Protein AF-A0A514K3J8-F1 (afdb_monomer_lite)

InterPro domains:
  IPR004695 Transporter protein SLAC1/Mae1/ Ssu1/TehA [PF03595] (1-174)
  IPR030183 S-type anion channel [PTHR31269] (2-174)
  IPR038665 Voltage-dependent anion channel superfamily [G3DSA:1.50.10.150] (1-174)

Organism: NCBI:txid224154

Sequence (174 aa):
FALVVLITLSILYALRCLHHFDKVKDEFVHHIGVNYLFAPWMSCLLLLQTSPVLVVPSGTFYQQITWWMLVVPIIMLDIKLYGQWFIKGKLRVLAKVANPASQLSVIANFIAAKASFFMGWSEMALCFFAMGVAHYLVLFVTLYQRHPGSNGVSPKLKPVFALFVATPNMASLA

Radius of gyration: 17.02 Å; chains: 1; bounding box: 42×40×52 Å

pLDDT: mean 76.72, std 12.53, range [45.78, 93.56]

Foldseek 3Di:
DLVVVLVVVVVVVVVCCVPPVVVVVVLCVDLLSLLCVLVSLLSVLVCCVPDPPNCDPQQDPVLVVVLCVSVVVLVVSVCVNVCCVPPVDDPVCLLVSLALSNLSSLLSLLSSLLSCVSSVNNVSSVVSLVVSVVVVVSSCCSVVVPDPPPPDDPPVSVVSCVSVVVNVVSSVND

Secondary structure (DSSP, 8-state):
-HHHHHHHHHHHHHHHHHH-HHHHHHHHHSTTGGGGGHHHHHHHHHHHHH-TTS-PPTT-HHHHHHHHHHHHHHHHHHHHHHHHHHHS--GGGHHHH--GGGHHHHHHHHHHHHHHHHTT-HHHHHHHHHHHHHHHHHHHHHHHSS-TTSS---GGGGGGGGHHHHHHHHHHH-

Structure (mmCIF, N/CA/C/O backbone):
data_AF-A0A514K3J8-F1
#
_entry.id   AF-A0A514K3J8-F1
#
loop_
_atom_site.group_PDB
_atom_site.id
_atom_site.type_symbol
_atom_site.label_atom_id
_atom_site.label_alt_id
_atom_site.label_comp_id
_atom_site.label_asym_id
_atom_site.label_entity_id
_atom_site.label_seq_id
_atom_site.pdbx_PDB_ins_code
_atom_site.Cartn_x
_atom_site.Cartn_y
_atom_site.Cartn_z
_atom_site.occupancy
_atom_site.B_iso_or_equiv
_atom_site.auth_seq_id
_atom_site.auth_comp_id
_atom_site.auth_asym_id
_atom_site.auth_atom_id
_atom_site.pdbx_PDB_model_num
ATOM 1 N N . PHE A 1 1 ? -20.581 -8.234 4.501 1.00 74.56 1 PHE A N 1
ATOM 2 C CA . PHE A 1 1 ? -20.035 -9.020 3.373 1.00 74.56 1 PHE A CA 1
ATOM 3 C C . PHE A 1 1 ? -18.513 -8.896 3.262 1.00 74.56 1 PHE A C 1
ATOM 5 O O . PHE A 1 1 ? -17.846 -9.911 3.389 1.00 74.56 1 PHE A O 1
ATOM 12 N N . ALA A 1 2 ? -17.944 -7.687 3.129 1.00 76.00 2 ALA A N 1
ATOM 13 C CA . ALA A 1 2 ? -16.490 -7.491 2.985 1.00 76.00 2 ALA A CA 1
ATOM 14 C C . ALA A 1 2 ? -15.633 -8.112 4.113 1.00 76.00 2 ALA A C 1
ATOM 16 O O . ALA A 1 2 ? -14.636 -8.764 3.823 1.00 76.00 2 ALA A O 1
ATOM 17 N N . LEU A 1 3 ? -16.056 -7.990 5.380 1.00 73.06 3 LEU A N 1
ATOM 18 C CA . LEU A 1 3 ? -15.374 -8.633 6.517 1.00 73.06 3 LEU A CA 1
ATOM 19 C C . LEU A 1 3 ? -15.328 -10.163 6.394 1.00 73.06 3 LEU A C 1
ATOM 21 O O . LEU A 1 3 ? -14.289 -10.764 6.633 1.00 73.06 3 LEU A O 1
ATOM 25 N N . VAL A 1 4 ? -16.435 -10.786 5.981 1.00 78.06 4 VAL A N 1
ATOM 26 C CA . VAL A 1 4 ? -16.515 -12.243 5.791 1.00 78.06 4 VAL A CA 1
ATOM 27 C C . VAL A 1 4 ? -15.556 -12.674 4.689 1.00 78.06 4 VAL A C 1
ATOM 29 O O . VAL A 1 4 ? -14.772 -13.589 4.896 1.00 78.06 4 VAL A O 1
ATOM 32 N N . VAL A 1 5 ? -15.550 -11.957 3.560 1.00 79.12 5 VAL A N 1
ATOM 33 C CA . VAL A 1 5 ? -14.631 -12.226 2.447 1.00 79.12 5 VAL A CA 1
ATOM 34 C C . VAL A 1 5 ? -13.172 -12.091 2.887 1.00 79.12 5 VAL A C 1
ATOM 36 O O . VAL A 1 5 ? -12.380 -12.976 2.577 1.00 79.12 5 VAL A O 1
ATOM 39 N N . LEU A 1 6 ? -12.810 -11.047 3.643 1.00 77.69 6 LEU A N 1
ATOM 40 C CA . LEU A 1 6 ? -11.449 -10.903 4.169 1.00 77.69 6 LEU A CA 1
ATOM 41 C C . LEU A 1 6 ? -11.086 -12.071 5.089 1.00 77.69 6 LEU A C 1
ATOM 43 O O . LEU A 1 6 ? -10.019 -12.647 4.925 1.00 77.69 6 LEU A O 1
ATOM 47 N N . ILE A 1 7 ? -11.955 -12.439 6.033 1.00 78.00 7 ILE A N 1
ATOM 48 C CA . ILE A 1 7 ? -11.696 -13.552 6.955 1.00 78.00 7 ILE A CA 1
ATOM 49 C C . ILE A 1 7 ? -11.500 -14.851 6.167 1.00 78.00 7 ILE A C 1
ATOM 51 O O . ILE A 1 7 ? -10.523 -15.561 6.396 1.00 78.00 7 ILE A O 1
ATOM 55 N N . THR A 1 8 ? -12.363 -15.135 5.190 1.00 80.62 8 THR A N 1
ATOM 56 C CA . THR A 1 8 ? -12.229 -16.309 4.321 1.00 80.62 8 THR A CA 1
ATOM 57 C C . THR A 1 8 ? -10.919 -16.279 3.533 1.00 80.62 8 THR A C 1
ATOM 59 O O . THR A 1 8 ? -10.212 -17.282 3.500 1.00 80.62 8 THR A O 1
ATOM 62 N N . LEU A 1 9 ? -10.549 -15.139 2.943 1.00 80.31 9 LEU A N 1
ATOM 63 C CA . LEU A 1 9 ? -9.294 -14.985 2.201 1.00 80.31 9 LEU A CA 1
ATOM 64 C C . LEU A 1 9 ? -8.064 -15.125 3.103 1.00 80.31 9 LEU A C 1
ATOM 66 O O . LEU A 1 9 ? -7.107 -15.786 2.712 1.00 80.31 9 LEU A O 1
ATOM 70 N N . SER A 1 10 ? -8.095 -14.567 4.312 1.00 79.19 10 SER A N 1
ATOM 71 C CA . SER A 1 10 ? -7.022 -14.694 5.301 1.00 79.19 10 SER A CA 1
ATOM 72 C C . SER A 1 10 ? -6.854 -16.139 5.762 1.00 79.19 10 SER A C 1
ATOM 74 O O . SER A 1 10 ? -5.726 -16.619 5.832 1.00 79.19 10 SER A O 1
ATOM 76 N N . ILE A 1 11 ? -7.953 -16.864 6.004 1.00 79.50 11 ILE A N 1
ATOM 77 C CA . ILE A 1 11 ? -7.918 -18.295 6.342 1.00 79.50 11 ILE A CA 1
ATOM 78 C C . ILE A 1 11 ? -7.369 -19.110 5.168 1.00 79.50 11 ILE A C 1
ATOM 80 O O . ILE A 1 11 ? -6.489 -19.943 5.364 1.00 79.50 11 ILE A O 1
ATOM 84 N N . LEU A 1 12 ? -7.829 -18.850 3.940 1.00 80.12 12 LEU A N 1
ATOM 85 C CA . LEU A 1 12 ? -7.319 -19.516 2.738 1.00 80.12 12 LEU A CA 1
ATOM 86 C C . LEU A 1 12 ? -5.827 -19.242 2.525 1.00 80.12 12 LEU A C 1
ATOM 88 O O . LEU A 1 12 ? -5.079 -20.145 2.153 1.00 80.12 12 LEU A O 1
ATOM 92 N N . TYR A 1 13 ? -5.379 -18.013 2.781 1.00 77.94 13 TYR A N 1
ATOM 93 C CA . TYR A 1 13 ? -3.976 -17.643 2.664 1.00 77.94 13 TYR A CA 1
ATOM 94 C C . TYR A 1 13 ? -3.128 -18.280 3.770 1.00 77.94 13 TYR A C 1
ATOM 96 O O . TYR A 1 13 ? -2.063 -18.816 3.481 1.00 77.94 13 TYR A O 1
ATOM 104 N N . ALA A 1 14 ? -3.618 -18.318 5.013 1.00 77.06 14 ALA A N 1
ATOM 105 C CA . ALA A 1 14 ? -2.968 -19.023 6.116 1.00 77.06 14 ALA A CA 1
ATOM 106 C C . ALA A 1 14 ? -2.855 -20.529 5.830 1.00 77.06 14 ALA A C 1
ATOM 108 O O . ALA A 1 14 ? -1.779 -21.105 5.975 1.00 77.06 14 ALA A O 1
ATOM 109 N N . LEU A 1 15 ? -3.921 -21.153 5.321 1.00 77.38 15 LEU A N 1
ATOM 110 C CA . LEU A 1 15 ? -3.911 -22.546 4.876 1.00 77.38 15 LEU A CA 1
ATOM 111 C C . LEU A 1 15 ? -2.890 -22.761 3.749 1.00 77.38 15 LEU A C 1
ATOM 113 O O . LEU A 1 15 ? -2.154 -23.746 3.754 1.00 77.38 15 LEU A O 1
ATOM 117 N N . ARG A 1 16 ? -2.793 -21.822 2.800 1.00 77.50 16 ARG A N 1
ATOM 118 C CA . ARG A 1 16 ? -1.795 -21.860 1.723 1.00 77.50 16 ARG A CA 1
ATOM 119 C C . ARG A 1 16 ? -0.369 -21.712 2.259 1.00 77.50 16 ARG A C 1
ATOM 121 O O . ARG A 1 16 ? 0.508 -22.418 1.773 1.00 77.50 16 ARG A O 1
ATOM 128 N N . CYS A 1 17 ? -0.138 -20.878 3.270 1.00 74.81 17 CYS A N 1
ATOM 129 C CA . CYS A 1 17 ? 1.153 -20.782 3.952 1.00 74.81 17 CYS A CA 1
ATOM 130 C C . CYS A 1 17 ? 1.532 -22.092 4.655 1.00 74.81 17 CYS A C 1
ATOM 132 O O . CYS A 1 17 ? 2.686 -22.499 4.570 1.00 74.81 17 CYS A O 1
ATOM 134 N N . LEU A 1 18 ? 0.574 -22.759 5.307 1.00 79.50 18 LEU A N 1
ATOM 135 C CA . LEU A 1 18 ? 0.813 -24.008 6.037 1.00 79.50 18 LEU A CA 1
ATOM 136 C C . LEU A 1 18 ? 1.012 -25.215 5.105 1.00 79.50 18 LEU A C 1
ATOM 138 O O . LEU A 1 18 ? 1.914 -26.013 5.327 1.00 79.50 18 LEU A O 1
ATOM 142 N N . HIS A 1 19 ? 0.202 -25.347 4.049 1.00 76.44 19 HIS A N 1
ATOM 143 C CA . HIS A 1 19 ? 0.243 -26.508 3.147 1.00 76.44 19 HIS A CA 1
ATOM 144 C C . HIS A 1 19 ? 1.184 -26.339 1.945 1.00 76.44 19 HIS A C 1
ATOM 146 O O . HIS A 1 19 ? 1.598 -27.329 1.352 1.00 76.44 19 HIS A O 1
ATOM 152 N N . HIS A 1 20 ? 1.482 -25.105 1.532 1.00 80.44 20 HIS A N 1
ATOM 153 C CA . HIS A 1 20 ? 2.214 -24.808 0.296 1.00 80.44 20 HIS A CA 1
ATOM 154 C C . HIS A 1 20 ? 3.271 -23.718 0.505 1.00 80.44 20 HIS A C 1
ATOM 156 O O . HIS A 1 20 ? 3.374 -22.774 -0.286 1.00 80.44 20 HIS A O 1
ATOM 162 N N . PHE A 1 21 ? 4.068 -23.854 1.564 1.00 74.44 21 PHE A N 1
ATOM 163 C CA . PHE A 1 21 ? 5.107 -22.889 1.917 1.00 74.44 21 PHE A CA 1
ATOM 164 C C . PHE A 1 21 ? 6.092 -22.624 0.766 1.00 74.44 21 PHE A C 1
ATOM 166 O O . PHE A 1 21 ? 6.420 -21.468 0.493 1.00 74.44 21 PHE A O 1
ATOM 173 N N . ASP A 1 22 ? 6.475 -23.663 0.017 1.00 75.19 22 ASP A N 1
ATOM 174 C CA . ASP A 1 22 ? 7.370 -23.533 -1.141 1.00 75.19 22 ASP A CA 1
ATOM 175 C C . ASP A 1 22 ? 6.795 -22.598 -2.215 1.00 75.19 22 ASP A C 1
ATOM 177 O O . ASP A 1 22 ? 7.498 -21.735 -2.736 1.00 75.19 22 ASP A O 1
ATOM 181 N N . LYS A 1 23 ? 5.479 -22.664 -2.464 1.00 77.38 23 LYS A N 1
ATOM 182 C CA . LYS A 1 23 ? 4.810 -21.782 -3.435 1.00 77.38 23 LYS A CA 1
ATOM 183 C C . LYS A 1 23 ? 4.750 -20.331 -2.954 1.00 77.38 23 LYS A C 1
ATOM 185 O O . LYS A 1 23 ? 4.818 -19.421 -3.773 1.00 77.38 23 LYS A O 1
ATOM 190 N N . VAL A 1 24 ? 4.610 -20.104 -1.645 1.00 72.88 24 VAL A N 1
ATOM 191 C CA . VAL A 1 24 ? 4.628 -18.750 -1.060 1.00 72.88 24 VAL A CA 1
ATOM 192 C C . VAL A 1 24 ? 6.034 -18.158 -1.133 1.00 72.88 24 VAL A C 1
ATOM 194 O O . VAL A 1 24 ? 6.199 -16.982 -1.456 1.00 72.88 24 VAL A O 1
ATOM 197 N N . LYS A 1 25 ? 7.061 -18.980 -0.897 1.00 75.19 25 LYS A N 1
ATOM 198 C CA . LYS A 1 25 ? 8.461 -18.579 -1.043 1.00 75.19 25 LYS A CA 1
ATOM 199 C C . LYS A 1 25 ? 8.793 -18.227 -2.494 1.00 75.19 25 LYS A C 1
ATOM 201 O O . LYS A 1 25 ? 9.406 -17.186 -2.728 1.00 75.19 25 LYS A O 1
ATOM 206 N N . ASP A 1 26 ? 8.330 -19.021 -3.456 1.00 77.50 26 ASP A N 1
ATOM 207 C CA . ASP A 1 26 ? 8.503 -18.734 -4.884 1.00 77.50 26 ASP A CA 1
ATOM 208 C C . ASP A 1 26 ? 7.808 -17.430 -5.296 1.00 77.50 26 ASP A C 1
ATOM 210 O O . ASP A 1 26 ? 8.392 -16.599 -5.998 1.00 77.50 26 ASP A O 1
ATOM 214 N N . GLU A 1 27 ? 6.595 -17.191 -4.796 1.00 75.31 27 GLU A N 1
ATOM 215 C CA . GLU A 1 27 ? 5.853 -15.946 -5.020 1.00 75.31 27 GLU A CA 1
ATOM 216 C C . GLU A 1 27 ? 6.572 -14.733 -4.402 1.00 75.31 27 GLU A C 1
ATOM 218 O O . GLU A 1 27 ? 6.645 -13.669 -5.020 1.00 75.31 27 GLU A O 1
ATOM 223 N N . PHE A 1 28 ? 7.201 -14.913 -3.236 1.00 71.88 28 PHE A N 1
ATOM 224 C CA . PHE A 1 28 ? 8.002 -13.886 -2.572 1.00 71.88 28 PHE A CA 1
ATOM 225 C C . PHE A 1 28 ? 9.310 -13.574 -3.313 1.00 71.88 28 PHE A C 1
ATOM 227 O O . PHE A 1 28 ? 9.786 -12.436 -3.276 1.00 71.88 28 PHE A O 1
ATOM 234 N N . VAL A 1 29 ? 9.926 -14.554 -3.974 1.00 70.81 29 VAL A N 1
ATOM 235 C CA . VAL A 1 29 ? 11.139 -14.345 -4.784 1.00 70.81 29 VAL A CA 1
ATOM 236 C C . VAL A 1 29 ? 10.791 -13.725 -6.143 1.00 70.81 29 VAL A C 1
ATOM 238 O O . VAL A 1 29 ? 11.613 -13.008 -6.725 1.00 70.81 29 VAL A O 1
ATOM 241 N N . HIS A 1 30 ? 9.568 -13.935 -6.636 1.00 75.00 30 HIS A N 1
ATOM 242 C CA . HIS A 1 30 ? 9.138 -13.419 -7.926 1.00 75.00 30 HIS A CA 1
ATOM 243 C C . HIS A 1 30 ? 9.022 -11.884 -7.943 1.00 75.00 30 HIS A C 1
ATOM 245 O O . HIS A 1 30 ? 8.237 -11.284 -7.213 1.00 75.00 30 HIS A O 1
ATOM 251 N N . HIS A 1 31 ? 9.759 -11.251 -8.858 1.00 67.50 31 HIS A N 1
ATOM 252 C CA . HIS A 1 31 ? 9.835 -9.792 -9.039 1.00 67.50 31 HIS A CA 1
ATOM 253 C C . HIS A 1 31 ? 8.484 -9.074 -9.232 1.00 67.50 31 HIS A C 1
ATOM 255 O O . HIS A 1 31 ? 8.353 -7.918 -8.852 1.00 67.50 31 HIS A O 1
ATOM 261 N N . ILE A 1 32 ? 7.480 -9.740 -9.813 1.00 67.94 32 ILE A N 1
ATOM 262 C CA . ILE A 1 32 ? 6.127 -9.184 -9.996 1.00 67.94 32 ILE A CA 1
ATOM 263 C C . ILE A 1 32 ? 5.166 -9.647 -8.891 1.00 67.94 32 ILE A C 1
ATOM 265 O O . ILE A 1 32 ? 4.283 -8.893 -8.490 1.00 67.94 32 ILE A O 1
ATOM 269 N N . GLY A 1 33 ? 5.339 -10.880 -8.404 1.00 70.31 33 GLY A N 1
ATOM 270 C CA . GLY A 1 33 ? 4.440 -11.524 -7.440 1.00 70.31 33 GLY A CA 1
ATOM 271 C C . GLY A 1 33 ? 4.479 -10.840 -6.080 1.00 70.31 33 GLY A C 1
ATOM 272 O O . GLY A 1 33 ? 3.442 -10.641 -5.453 1.00 70.31 33 GLY A O 1
ATOM 273 N N . VAL A 1 34 ? 5.663 -10.359 -5.687 1.00 77.19 34 VAL A N 1
ATOM 274 C CA . VAL A 1 34 ? 5.863 -9.668 -4.410 1.00 77.19 34 VAL A CA 1
ATOM 275 C C . VAL A 1 34 ? 4.973 -8.433 -4.233 1.00 77.19 34 VAL A C 1
ATOM 277 O O . VAL A 1 34 ? 4.568 -8.131 -3.118 1.00 77.19 34 VAL A O 1
ATOM 280 N N . ASN A 1 35 ? 4.584 -7.757 -5.318 1.00 83.38 35 ASN A N 1
ATOM 281 C CA . ASN A 1 35 ? 3.737 -6.564 -5.237 1.00 83.38 35 ASN A CA 1
ATOM 282 C C . ASN A 1 35 ? 2.280 -6.890 -4.866 1.00 83.38 35 ASN A C 1
ATOM 284 O O . ASN A 1 35 ? 1.567 -6.036 -4.349 1.00 83.38 35 ASN A O 1
ATOM 288 N N . TYR A 1 36 ? 1.823 -8.124 -5.085 1.00 82.06 36 TYR A N 1
ATOM 289 C CA . TYR A 1 36 ? 0.470 -8.531 -4.698 1.00 82.06 36 TYR A CA 1
ATOM 290 C C . TYR A 1 36 ? 0.356 -8.848 -3.202 1.00 82.06 36 TYR A C 1
ATOM 292 O O . TYR A 1 36 ? -0.741 -8.795 -2.650 1.00 82.06 36 TYR A O 1
ATOM 300 N N . LEU A 1 37 ? 1.482 -9.076 -2.515 1.00 84.06 37 LEU A N 1
ATOM 301 C CA . LEU A 1 37 ? 1.520 -9.282 -1.064 1.00 84.06 37 LEU A CA 1
ATOM 302 C C . LEU A 1 37 ? 1.135 -8.035 -0.260 1.00 84.06 37 LEU A C 1
ATOM 304 O O . LEU A 1 37 ? 0.851 -8.161 0.926 1.00 84.06 37 LEU A O 1
ATOM 308 N N . PHE A 1 38 ? 1.067 -6.853 -0.879 1.00 84.12 38 PHE A N 1
ATOM 309 C CA . PHE A 1 38 ? 0.511 -5.659 -0.239 1.00 84.12 38 PHE A CA 1
ATOM 310 C C . PHE A 1 38 ? -1.015 -5.754 -0.055 1.00 84.12 38 PHE A C 1
ATOM 312 O O . PHE A 1 38 ? -1.563 -5.147 0.864 1.00 84.12 38 PHE A O 1
ATOM 319 N N . ALA A 1 39 ? -1.722 -6.522 -0.895 1.00 85.25 39 ALA A N 1
ATOM 320 C CA . ALA A 1 39 ? -3.186 -6.533 -0.929 1.00 85.25 39 ALA A CA 1
ATOM 321 C C . ALA A 1 39 ? -3.859 -7.017 0.375 1.00 85.25 39 ALA A C 1
ATOM 323 O O . ALA A 1 39 ? -4.806 -6.351 0.807 1.00 85.25 39 ALA A O 1
ATOM 324 N N . PRO A 1 40 ? -3.401 -8.096 1.047 1.00 84.50 40 PRO A N 1
ATOM 325 C CA . PRO A 1 40 ? -3.972 -8.519 2.328 1.00 84.50 40 PRO A CA 1
ATOM 326 C C . PRO A 1 40 ? -3.853 -7.440 3.412 1.00 84.50 40 PRO A C 1
ATOM 328 O O . PRO A 1 40 ? -4.8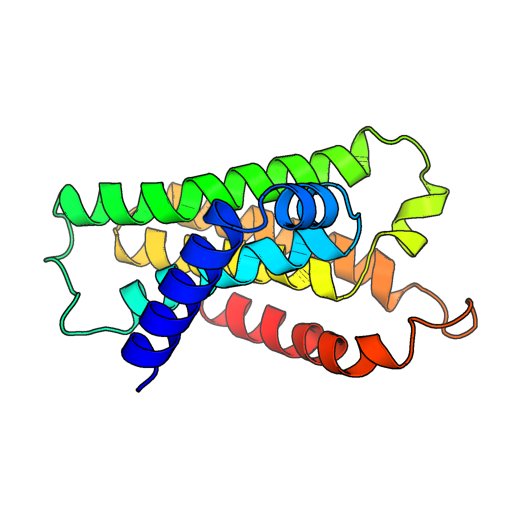39 -7.122 4.071 1.00 84.50 40 PRO A O 1
ATOM 331 N N . TRP A 1 41 ? -2.678 -6.815 3.546 1.00 85.19 41 TRP A N 1
ATOM 332 C CA . TRP A 1 41 ? -2.415 -5.793 4.5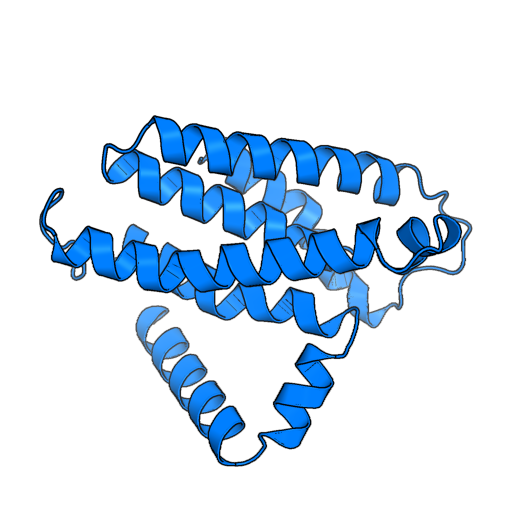67 1.00 85.19 41 TRP A CA 1
ATOM 333 C C . TRP A 1 41 ? -3.216 -4.514 4.330 1.00 85.19 41 TRP A C 1
ATOM 335 O O . TRP A 1 41 ? -3.840 -3.994 5.255 1.00 85.19 41 TRP A O 1
ATOM 345 N N . MET A 1 42 ? -3.282 -4.056 3.076 1.00 86.75 42 MET A N 1
ATOM 346 C CA . MET A 1 42 ? -4.127 -2.925 2.686 1.00 86.75 42 MET A CA 1
ATOM 347 C C . MET A 1 42 ? -5.607 -3.186 2.966 1.00 86.75 42 MET A C 1
ATOM 349 O O . MET A 1 42 ? -6.297 -2.323 3.503 1.00 86.75 42 MET A O 1
ATOM 353 N N . SER A 1 43 ? -6.094 -4.385 2.634 1.00 85.69 43 SER A N 1
ATOM 354 C CA . SER A 1 43 ? -7.495 -4.760 2.852 1.00 85.69 43 SER A CA 1
ATOM 355 C C . SER A 1 43 ? -7.837 -4.802 4.344 1.00 85.69 43 SER A C 1
ATOM 357 O O . SER A 1 43 ? -8.893 -4.313 4.744 1.00 85.69 43 SER A O 1
ATOM 359 N N . CYS A 1 44 ? -6.929 -5.317 5.179 1.00 83.25 44 CYS A N 1
ATOM 360 C CA . CYS A 1 44 ? -7.069 -5.290 6.635 1.00 83.25 44 CYS A CA 1
ATOM 361 C C . CYS A 1 44 ? -7.105 -3.859 7.191 1.00 83.25 44 CYS A C 1
ATOM 363 O O . CYS A 1 44 ? -7.985 -3.545 7.991 1.00 83.25 44 CYS A O 1
ATOM 365 N N . LEU A 1 45 ? -6.201 -2.974 6.751 1.00 84.38 45 LEU A N 1
ATOM 366 C CA . LEU A 1 45 ? -6.190 -1.574 7.194 1.00 84.38 45 LEU A CA 1
ATOM 367 C C . LEU A 1 45 ? -7.454 -0.816 6.774 1.00 84.38 45 LEU A C 1
ATOM 369 O O . LEU A 1 45 ? -8.018 -0.077 7.578 1.00 84.38 45 LEU A O 1
ATOM 373 N N . LEU A 1 46 ? -7.935 -1.016 5.546 1.00 84.88 46 LEU A N 1
ATOM 374 C CA . LEU A 1 46 ? -9.182 -0.406 5.075 1.00 84.88 46 LEU A CA 1
ATOM 375 C C . LEU A 1 46 ? -10.395 -0.888 5.874 1.00 84.88 46 LEU A C 1
ATOM 377 O O . LEU A 1 46 ? -11.285 -0.097 6.190 1.00 84.88 46 LEU A O 1
ATOM 381 N N . LEU A 1 47 ? -10.436 -2.171 6.234 1.00 82.06 47 LEU A N 1
ATOM 382 C CA . LEU A 1 47 ? -11.508 -2.710 7.068 1.00 82.06 47 LEU A CA 1
ATOM 383 C C . LEU A 1 47 ? -11.460 -2.168 8.496 1.00 82.06 47 LEU A C 1
ATOM 385 O O . LEU A 1 47 ? -12.516 -1.891 9.063 1.00 82.06 47 LEU A O 1
ATOM 389 N N . LEU A 1 48 ? -10.265 -1.936 9.044 1.00 79.50 48 LEU A N 1
ATOM 390 C CA . LEU A 1 48 ? -10.107 -1.270 10.336 1.00 79.50 48 LEU A CA 1
ATOM 391 C C . LEU A 1 48 ? -10.637 0.174 10.301 1.00 79.50 48 LEU A C 1
ATOM 393 O O . LEU A 1 48 ? -11.289 0.602 11.243 1.00 79.50 48 LEU A O 1
ATOM 397 N N . GLN A 1 49 ? -10.411 0.906 9.205 1.00 77.94 49 GLN A N 1
ATOM 398 C CA . GLN A 1 49 ? -10.895 2.286 9.046 1.00 77.94 49 GLN A CA 1
ATOM 399 C C . GLN A 1 49 ? -12.409 2.390 8.809 1.00 77.94 49 GLN A C 1
ATOM 401 O O . GLN A 1 49 ? -13.016 3.400 9.150 1.00 77.94 49 GLN A O 1
ATOM 406 N N . THR A 1 50 ? -13.017 1.387 8.171 1.00 76.81 50 THR A N 1
ATOM 407 C CA . THR A 1 50 ? -14.419 1.451 7.713 1.00 76.81 50 THR A CA 1
ATOM 408 C C . THR A 1 50 ? -15.409 0.752 8.635 1.00 76.81 50 THR A C 1
ATOM 410 O O . THR A 1 50 ? -16.611 0.960 8.494 1.00 76.81 50 THR A O 1
ATOM 413 N N . SER A 1 51 ? -14.945 -0.092 9.556 1.00 68.44 51 SER A N 1
ATOM 414 C CA . SER A 1 51 ? -15.826 -0.864 10.426 1.00 68.44 51 SER A CA 1
ATOM 415 C C . SER A 1 51 ? -16.209 -0.067 11.677 1.00 68.44 51 SER A C 1
ATOM 417 O O . SER A 1 51 ? -15.364 0.054 12.559 1.00 68.44 51 SER A O 1
ATOM 419 N N . PRO A 1 52 ? -17.474 0.387 11.832 1.00 58.22 52 PRO A N 1
ATOM 420 C CA . PRO A 1 52 ? -17.945 1.061 13.048 1.00 58.22 52 PRO A CA 1
ATOM 421 C C . PRO A 1 52 ? -17.929 0.142 14.284 1.00 58.22 52 PRO A C 1
ATOM 423 O O . PRO A 1 52 ? -17.902 0.623 15.409 1.00 58.22 52 PRO A O 1
ATOM 426 N N . VAL A 1 53 ? -17.925 -1.183 14.081 1.00 52.41 53 VAL A N 1
ATOM 427 C CA . VAL A 1 53 ? -17.939 -2.207 15.144 1.00 52.41 53 VAL A CA 1
ATOM 428 C C . VAL A 1 53 ? -16.527 -2.533 15.648 1.00 52.41 53 VAL A C 1
ATOM 430 O O . VAL A 1 53 ? -16.357 -2.918 16.799 1.00 52.41 53 VAL A O 1
ATOM 433 N N . LEU A 1 54 ? -15.507 -2.362 14.798 1.00 53.59 54 LEU A N 1
ATOM 434 C CA . LEU A 1 54 ? -14.089 -2.452 15.177 1.00 53.59 54 LEU A CA 1
ATOM 435 C C . LEU A 1 54 ? -13.498 -1.083 15.539 1.00 53.59 54 LEU A C 1
ATOM 437 O O . LEU A 1 54 ? -12.282 -0.991 15.713 1.00 53.59 54 LEU A O 1
ATOM 441 N N . VAL A 1 55 ? -14.331 -0.039 15.675 1.00 53.56 55 VAL A N 1
ATOM 442 C CA . VAL A 1 55 ? -13.929 1.239 16.277 1.00 53.56 55 VAL A CA 1
ATOM 443 C C . VAL A 1 55 ? -13.634 0.978 17.746 1.00 53.56 55 VAL A C 1
ATOM 445 O O . VAL A 1 55 ? -14.457 1.139 18.643 1.00 53.56 55 VAL A O 1
ATOM 448 N N . VAL A 1 56 ? -12.416 0.514 17.973 1.00 55.03 56 VAL A N 1
ATOM 449 C CA . VAL A 1 56 ? -11.735 0.619 19.245 1.00 55.03 56 VAL A CA 1
ATOM 450 C C . VAL A 1 56 ? -11.719 2.118 19.594 1.00 55.03 56 VAL A C 1
ATOM 452 O O . VAL A 1 56 ? -11.425 2.921 18.703 1.00 55.03 56 VAL A O 1
ATOM 455 N N . PRO A 1 57 ? -12.080 2.523 20.828 1.00 58.00 57 PRO A N 1
ATOM 456 C CA . PRO A 1 57 ? -12.123 3.928 21.212 1.00 58.00 57 PRO A CA 1
ATOM 457 C C . PRO A 1 57 ? -10.818 4.626 20.835 1.00 58.00 57 PRO A C 1
ATOM 459 O O . PRO A 1 57 ? -9.732 4.162 21.210 1.00 58.00 57 PRO A O 1
ATOM 462 N N . SER A 1 58 ? -10.943 5.716 20.080 1.00 56.72 58 SER A N 1
ATOM 463 C CA . SER A 1 58 ? -9.831 6.515 19.580 1.00 56.72 58 SER A CA 1
ATOM 464 C C . SER A 1 58 ? -8.867 6.849 20.721 1.00 56.72 58 SER A C 1
ATOM 466 O O . SER A 1 58 ? -9.253 7.452 21.719 1.00 56.72 58 SER A O 1
ATOM 468 N N . GLY A 1 59 ? -7.610 6.418 20.581 1.00 59.62 59 GLY A N 1
ATOM 469 C CA . GLY A 1 59 ? -6.545 6.685 21.556 1.00 59.62 59 GLY A CA 1
ATOM 470 C C . GLY A 1 59 ? -6.238 5.553 22.542 1.00 59.62 59 GLY A C 1
ATOM 471 O O . GLY A 1 59 ? -5.410 5.737 23.431 1.00 59.62 59 GLY A O 1
ATOM 472 N N . THR A 1 60 ? -6.842 4.369 22.402 1.00 71.31 60 THR A N 1
ATOM 473 C CA . THR A 1 60 ? -6.428 3.202 23.201 1.00 71.31 60 THR A CA 1
ATOM 474 C C . THR A 1 60 ? -5.214 2.486 22.603 1.00 71.31 60 THR A C 1
ATOM 476 O O . THR A 1 60 ? -5.092 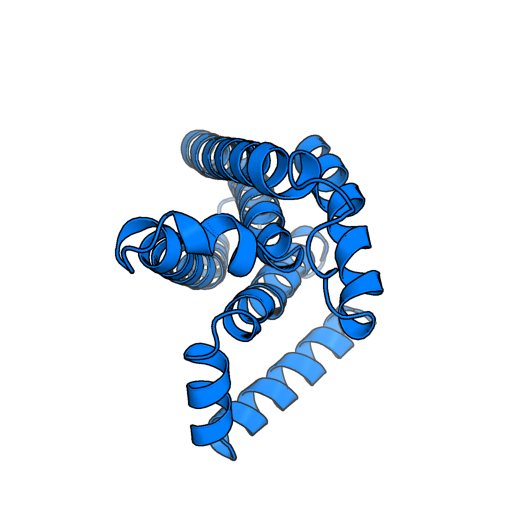2.283 21.394 1.00 71.31 60 THR A O 1
ATOM 479 N N . PHE A 1 61 ? -4.324 2.032 23.487 1.00 76.56 61 PHE A N 1
ATOM 480 C CA . PHE A 1 61 ? -3.083 1.316 23.163 1.00 76.56 61 PHE A CA 1
ATOM 481 C C . PHE A 1 61 ? -3.288 0.109 22.224 1.00 76.56 61 PHE A C 1
ATOM 483 O O . PHE A 1 61 ? -2.471 -0.152 21.341 1.00 76.56 61 PHE A O 1
ATOM 490 N N . TYR A 1 62 ? -4.422 -0.586 22.348 1.00 76.38 62 TYR A N 1
ATOM 491 C CA . TYR A 1 62 ? -4.782 -1.724 21.496 1.00 76.38 62 TYR A CA 1
ATOM 492 C C . TYR A 1 62 ? -4.960 -1.354 20.016 1.00 76.38 62 TYR A C 1
ATOM 494 O O . TYR A 1 62 ? -4.551 -2.119 19.138 1.00 76.38 62 TYR A O 1
ATOM 502 N N . GLN A 1 63 ? -5.521 -0.177 19.721 1.00 77.00 63 GLN A N 1
ATOM 503 C CA . GLN A 1 63 ? -5.673 0.303 18.346 1.00 77.00 63 GLN A CA 1
ATOM 504 C C . GLN A 1 63 ? -4.302 0.583 17.722 1.00 77.00 63 GLN A C 1
ATOM 506 O O . GLN A 1 63 ? -4.044 0.191 16.585 1.00 77.00 63 GLN A O 1
ATOM 511 N N . GLN A 1 64 ? -3.405 1.201 18.495 1.00 80.88 64 GLN A N 1
ATOM 512 C CA . GLN A 1 64 ? -2.035 1.500 18.083 1.00 80.88 64 GLN A CA 1
ATOM 513 C C . GLN A 1 64 ? -1.235 0.236 17.775 1.00 80.88 64 GLN A C 1
ATOM 515 O O . GLN A 1 64 ? -0.611 0.160 16.718 1.00 80.88 64 GLN A O 1
ATOM 520 N N . ILE A 1 65 ? -1.296 -0.780 18.640 1.00 84.56 65 ILE A N 1
ATOM 521 C CA . ILE A 1 65 ? -0.639 -2.067 18.373 1.00 84.56 65 ILE A CA 1
ATOM 522 C C . ILE A 1 65 ? -1.196 -2.705 17.103 1.00 84.56 65 ILE A C 1
ATOM 524 O O . ILE A 1 65 ? -0.427 -3.142 16.252 1.00 84.56 65 ILE A O 1
ATOM 528 N N . THR A 1 66 ? -2.521 -2.747 16.952 1.00 82.12 66 THR A N 1
ATOM 529 C CA . THR A 1 66 ? -3.160 -3.379 15.788 1.00 82.12 66 THR A CA 1
ATOM 530 C C . THR A 1 66 ? -2.758 -2.686 14.488 1.00 82.12 66 THR A C 1
ATOM 532 O O . THR A 1 66 ? -2.435 -3.352 13.506 1.00 82.12 66 THR A O 1
ATOM 535 N N . TRP A 1 67 ? -2.709 -1.352 14.487 1.00 85.88 67 TRP A N 1
ATOM 536 C CA . TRP A 1 67 ? -2.226 -0.580 13.347 1.00 85.88 67 TRP A CA 1
ATOM 537 C C . TRP A 1 67 ? -0.757 -0.887 13.034 1.00 85.88 67 TRP A C 1
ATOM 539 O O . TRP A 1 67 ? -0.438 -1.216 11.893 1.00 85.88 67 TRP A O 1
ATOM 549 N N . TRP A 1 68 ? 0.126 -0.884 14.040 1.00 86.94 68 TRP A N 1
ATOM 550 C CA . TRP A 1 68 ? 1.542 -1.219 13.849 1.00 86.94 68 TRP A CA 1
ATOM 551 C C . TRP A 1 68 ? 1.740 -2.637 13.311 1.00 86.94 68 TRP A C 1
ATOM 553 O O . TRP A 1 68 ? 2.516 -2.829 12.379 1.00 86.94 68 TRP A O 1
ATOM 563 N N . MET A 1 69 ? 0.997 -3.619 13.823 1.00 86.94 69 MET A N 1
ATOM 564 C CA . MET A 1 69 ? 1.033 -5.001 13.332 1.00 86.94 69 MET A CA 1
ATOM 565 C C . MET A 1 69 ? 0.667 -5.110 11.847 1.00 86.94 69 MET A C 1
ATOM 567 O O . MET A 1 69 ? 1.190 -5.979 11.152 1.00 86.94 69 MET A O 1
ATOM 571 N N . LEU A 1 70 ? -0.209 -4.232 11.349 1.00 86.00 70 LEU A N 1
ATOM 572 C CA . LEU A 1 70 ? -0.613 -4.194 9.943 1.00 86.00 70 LEU A CA 1
ATOM 573 C C . LEU A 1 70 ? 0.320 -3.350 9.063 1.00 86.00 70 LEU A C 1
ATOM 575 O O . LEU A 1 70 ? 0.481 -3.653 7.882 1.00 86.00 70 LEU A O 1
ATOM 579 N N . VAL A 1 71 ? 0.945 -2.312 9.621 1.00 88.19 71 VAL A N 1
ATOM 580 C CA . VAL A 1 71 ? 1.836 -1.399 8.888 1.00 88.19 71 VAL A CA 1
ATOM 581 C C . VAL A 1 71 ? 3.268 -1.921 8.792 1.00 88.19 71 VAL A C 1
ATOM 583 O O . VAL A 1 71 ? 3.906 -1.734 7.759 1.00 88.19 71 VAL A O 1
ATOM 586 N N . VAL A 1 72 ? 3.778 -2.636 9.801 1.00 89.88 72 VAL A N 1
ATOM 587 C CA . VAL A 1 72 ? 5.135 -3.221 9.768 1.00 89.88 72 VAL A CA 1
ATOM 588 C C . VAL A 1 72 ? 5.373 -4.070 8.508 1.00 89.88 72 VAL A C 1
ATOM 590 O O . VAL A 1 72 ? 6.386 -3.856 7.838 1.00 89.88 72 VAL A O 1
ATOM 593 N N . PRO A 1 73 ? 4.463 -4.976 8.107 1.00 87.25 73 PRO A N 1
ATOM 594 C CA . PRO A 1 73 ? 4.618 -5.739 6.871 1.00 87.25 73 PRO A CA 1
ATOM 595 C C . PRO A 1 73 ? 4.623 -4.874 5.609 1.00 87.25 73 PRO A C 1
ATOM 597 O O . PRO A 1 73 ? 5.349 -5.196 4.673 1.00 87.25 73 PRO A O 1
ATOM 600 N N . ILE A 1 74 ? 3.867 -3.770 5.581 1.00 88.38 74 ILE A N 1
ATOM 601 C CA . ILE A 1 74 ? 3.872 -2.814 4.462 1.00 88.38 74 ILE A CA 1
ATOM 602 C C . ILE A 1 74 ? 5.251 -2.162 4.352 1.00 88.38 74 ILE A C 1
ATOM 604 O O . ILE A 1 74 ? 5.854 -2.215 3.284 1.00 88.38 74 ILE A O 1
ATOM 608 N N . ILE A 1 75 ? 5.803 -1.667 5.466 1.00 89.88 75 ILE A N 1
ATOM 609 C CA . ILE A 1 75 ? 7.154 -1.085 5.505 1.00 89.88 75 ILE A CA 1
ATOM 610 C C . ILE A 1 75 ? 8.203 -2.117 5.067 1.00 89.88 75 ILE A C 1
ATOM 612 O O . ILE A 1 75 ? 9.087 -1.811 4.270 1.00 89.88 75 ILE A O 1
ATOM 616 N N . MET A 1 76 ? 8.123 -3.358 5.559 1.00 88.44 76 MET A N 1
ATOM 617 C CA . MET A 1 76 ? 9.060 -4.418 5.169 1.00 88.44 76 MET A CA 1
ATOM 618 C C . MET A 1 76 ? 8.990 -4.729 3.669 1.00 88.44 76 MET A C 1
ATOM 620 O O . MET A 1 76 ? 10.027 -4.928 3.027 1.00 88.44 76 MET A O 1
ATOM 624 N N . LEU A 1 77 ? 7.782 -4.774 3.101 1.00 86.69 77 LEU A N 1
ATOM 625 C CA . LEU A 1 77 ? 7.581 -4.975 1.668 1.00 86.69 77 LEU A CA 1
ATOM 626 C C . LEU A 1 77 ? 8.093 -3.776 0.857 1.00 86.69 77 LEU A C 1
ATOM 628 O O . LEU A 1 77 ? 8.724 -3.993 -0.177 1.00 86.69 77 LEU A O 1
ATOM 632 N N . ASP A 1 78 ? 7.908 -2.548 1.342 1.00 86.06 78 ASP A N 1
ATOM 633 C CA . ASP A 1 78 ? 8.436 -1.328 0.723 1.00 86.06 78 ASP A CA 1
ATOM 634 C C . ASP A 1 78 ? 9.963 -1.308 0.719 1.00 86.06 78 ASP A C 1
ATOM 636 O O . ASP A 1 78 ? 10.571 -1.135 -0.335 1.00 86.06 78 ASP A O 1
ATOM 640 N N . ILE A 1 79 ? 10.609 -1.596 1.854 1.00 87.44 79 ILE A N 1
ATOM 641 C CA . ILE A 1 79 ? 12.074 -1.715 1.939 1.00 87.44 79 ILE A CA 1
ATOM 642 C C . ILE A 1 79 ? 12.581 -2.765 0.951 1.00 87.44 79 ILE A C 1
ATOM 644 O O . ILE A 1 79 ? 13.588 -2.555 0.275 1.00 87.44 79 ILE A O 1
ATOM 648 N N . LYS A 1 80 ? 11.886 -3.899 0.831 1.00 85.19 80 LYS A N 1
ATOM 649 C CA . LYS A 1 80 ? 12.265 -4.944 -0.117 1.00 85.19 80 LYS A CA 1
ATOM 650 C C . LYS A 1 80 ? 12.084 -4.492 -1.567 1.00 85.19 80 LYS A C 1
ATOM 652 O O . LYS A 1 80 ? 12.958 -4.767 -2.390 1.00 85.19 80 LYS A O 1
ATOM 657 N N . LEU A 1 81 ? 10.983 -3.815 -1.885 1.00 81.62 81 LEU A N 1
ATOM 658 C CA . LEU A 1 81 ? 10.699 -3.285 -3.217 1.00 81.62 81 LEU A CA 1
ATOM 659 C C . LEU A 1 81 ? 11.745 -2.238 -3.622 1.00 81.62 81 LEU A C 1
ATOM 661 O O . LEU A 1 81 ? 12.379 -2.371 -4.670 1.00 81.62 81 LEU A O 1
ATOM 665 N N . TYR A 1 82 ? 12.006 -1.263 -2.752 1.00 81.12 82 TYR A N 1
ATOM 666 C CA . TYR A 1 82 ? 13.029 -0.242 -2.960 1.00 81.12 82 TYR A CA 1
ATOM 667 C C . TYR A 1 82 ? 14.431 -0.851 -3.013 1.00 81.12 82 TYR A C 1
ATOM 669 O O . TYR A 1 82 ? 15.216 -0.518 -3.898 1.00 81.12 82 TYR A O 1
ATOM 677 N N . GLY A 1 83 ? 14.740 -1.817 -2.147 1.00 79.69 83 GLY A N 1
ATOM 678 C CA . GLY A 1 83 ? 16.002 -2.554 -2.181 1.00 79.69 83 GLY A CA 1
ATOM 679 C C . GLY A 1 83 ? 16.217 -3.272 -3.515 1.00 79.69 83 GLY A C 1
ATOM 680 O O . GLY A 1 83 ? 17.318 -3.247 -4.063 1.00 79.69 83 GLY A O 1
ATOM 681 N N . GLN A 1 84 ? 15.167 -3.857 -4.100 1.00 76.00 84 GLN A N 1
ATOM 682 C CA . GLN A 1 84 ? 15.247 -4.446 -5.439 1.00 76.00 84 GLN A CA 1
ATOM 683 C C . GLN A 1 84 ? 15.482 -3.402 -6.535 1.00 76.00 84 GLN A C 1
ATOM 685 O O . GLN A 1 84 ? 16.208 -3.695 -7.486 1.00 76.00 84 GLN A O 1
ATOM 690 N N . TRP A 1 85 ? 14.909 -2.207 -6.407 1.00 73.69 85 TRP A N 1
ATOM 691 C CA . TRP A 1 85 ? 15.118 -1.118 -7.360 1.00 73.69 85 TRP A CA 1
ATOM 692 C C . TRP A 1 85 ? 16.531 -0.530 -7.290 1.00 73.69 85 TRP A C 1
ATOM 694 O O . TRP A 1 85 ? 17.140 -0.311 -8.336 1.00 73.69 85 TRP A O 1
ATOM 704 N N . PHE A 1 86 ? 17.068 -0.315 -6.085 1.00 71.19 86 PHE A N 1
ATOM 705 C CA . PHE A 1 86 ? 18.358 0.353 -5.886 1.00 71.19 86 PHE A CA 1
ATOM 706 C C . PHE A 1 86 ? 19.566 -0.599 -5.923 1.00 71.19 86 PHE A C 1
ATOM 708 O O . PHE A 1 86 ? 20.578 -0.271 -6.536 1.00 71.19 86 PHE A O 1
ATOM 715 N N . ILE A 1 87 ? 19.488 -1.788 -5.308 1.00 65.94 87 ILE A N 1
ATOM 716 C CA . ILE A 1 87 ? 20.671 -2.641 -5.060 1.00 65.94 87 ILE A CA 1
ATOM 717 C C . ILE A 1 87 ? 20.921 -3.646 -6.192 1.00 65.94 87 ILE A C 1
ATOM 719 O O . ILE A 1 87 ? 22.069 -3.964 -6.497 1.00 65.94 87 ILE A O 1
ATOM 723 N N . LYS A 1 88 ? 19.881 -4.143 -6.878 1.00 61.34 88 LYS A N 1
ATOM 724 C CA . LYS A 1 88 ? 20.049 -5.169 -7.934 1.00 61.34 88 LYS A CA 1
ATOM 725 C C . LYS A 1 88 ? 20.530 -4.632 -9.298 1.00 61.34 88 LYS A C 1
ATOM 727 O O . LYS A 1 88 ? 20.561 -5.377 -10.276 1.00 61.34 88 LYS A O 1
ATOM 732 N N . GLY A 1 89 ? 20.989 -3.379 -9.360 1.00 52.44 89 GLY A N 1
ATOM 733 C CA . GLY A 1 89 ? 22.146 -2.997 -10.184 1.00 52.44 89 GLY A CA 1
ATOM 734 C C . GLY A 1 89 ? 22.020 -3.037 -11.713 1.00 52.44 89 GLY A C 1
ATOM 735 O O . GLY A 1 89 ? 23.036 -3.043 -12.403 1.00 52.44 89 GLY A O 1
ATOM 736 N N . LYS A 1 90 ? 20.820 -3.025 -12.299 1.00 51.94 90 LYS A N 1
ATOM 737 C CA . LYS A 1 90 ? 20.668 -2.709 -13.731 1.00 51.94 90 LYS A CA 1
ATOM 738 C C . LYS A 1 90 ? 19.670 -1.575 -13.888 1.00 51.94 90 LYS A C 1
ATOM 740 O O . LYS A 1 90 ? 18.480 -1.825 -14.001 1.00 51.94 90 LYS A O 1
ATOM 745 N N . LEU A 1 91 ? 20.144 -0.334 -13.995 1.00 46.28 91 LEU A N 1
ATOM 746 C CA . LEU A 1 91 ? 19.301 0.820 -14.351 1.00 46.28 91 LEU A CA 1
ATOM 747 C C . LEU A 1 91 ? 18.440 0.574 -15.616 1.00 46.28 91 LEU A C 1
ATOM 749 O O . LEU A 1 91 ? 17.333 1.088 -15.720 1.00 46.28 91 LEU A O 1
ATOM 753 N N . ARG A 1 92 ? 18.875 -0.306 -16.536 1.00 46.66 92 ARG A N 1
ATOM 754 C CA . ARG A 1 92 ? 18.098 -0.785 -17.705 1.00 46.66 92 ARG A CA 1
ATOM 755 C C . ARG A 1 92 ? 16.883 -1.677 -17.370 1.00 46.66 92 ARG A C 1
ATOM 757 O O . ARG A 1 92 ? 16.138 -2.059 -18.266 1.00 46.66 92 ARG A O 1
ATOM 764 N N . VAL A 1 93 ? 16.691 -2.030 -16.102 1.00 51.19 93 VAL A N 1
ATOM 765 C CA . VAL A 1 93 ? 15.644 -2.926 -15.594 1.00 51.19 93 VAL A CA 1
ATOM 766 C C . VAL A 1 93 ? 14.559 -2.160 -14.831 1.00 51.19 93 VAL A C 1
ATOM 768 O O . VAL A 1 93 ? 13.492 -2.725 -14.659 1.00 51.19 93 VAL A O 1
ATOM 771 N N . LEU A 1 94 ? 14.719 -0.869 -14.503 1.00 50.62 94 LEU A N 1
ATOM 772 C CA . LEU A 1 94 ? 13.617 -0.049 -13.964 1.00 50.62 94 LEU A CA 1
ATOM 773 C C . LEU A 1 94 ? 12.414 -0.042 -14.912 1.00 50.62 94 LEU A C 1
ATOM 775 O O . LEU A 1 94 ? 11.312 -0.330 -14.482 1.00 50.62 94 LEU A O 1
ATOM 779 N N . ALA A 1 95 ? 12.619 0.115 -16.221 1.00 48.66 95 ALA A N 1
ATOM 780 C CA . ALA A 1 95 ? 11.533 -0.015 -17.196 1.00 48.66 95 ALA A CA 1
ATOM 781 C C . ALA A 1 95 ? 10.967 -1.448 -17.303 1.00 48.66 95 ALA A C 1
ATOM 783 O O . ALA A 1 95 ? 9.837 -1.619 -17.737 1.00 48.66 95 ALA A O 1
ATOM 784 N N . LYS A 1 96 ? 11.727 -2.487 -16.927 1.00 49.72 96 LYS A N 1
ATOM 785 C CA . LYS A 1 96 ? 11.307 -3.902 -16.990 1.00 49.72 96 LYS A CA 1
ATOM 786 C C . LYS A 1 96 ? 10.686 -4.408 -15.674 1.00 49.72 96 LYS A C 1
ATOM 788 O O . LYS A 1 96 ? 9.955 -5.390 -15.700 1.00 49.72 96 LYS A O 1
ATOM 793 N N . VAL A 1 97 ? 10.981 -3.748 -14.553 1.00 50.78 97 VAL A N 1
ATOM 794 C CA . VAL A 1 97 ? 10.549 -4.075 -13.181 1.00 50.78 97 VAL A CA 1
ATOM 795 C C . VAL A 1 97 ? 9.490 -3.101 -12.669 1.00 50.78 97 VAL A C 1
ATOM 797 O O . VAL A 1 97 ? 8.667 -3.502 -11.849 1.00 50.78 97 VAL A O 1
ATOM 800 N N . ALA A 1 98 ? 9.438 -1.872 -13.192 1.00 58.53 98 ALA A N 1
ATOM 801 C CA . ALA A 1 98 ? 8.280 -1.003 -13.056 1.00 58.53 98 ALA A CA 1
ATOM 802 C C . ALA A 1 98 ? 7.115 -1.685 -13.777 1.00 58.53 98 ALA A C 1
ATOM 804 O O . ALA A 1 98 ? 7.038 -1.763 -15.004 1.00 58.53 98 ALA A O 1
ATOM 805 N N . ASN A 1 99 ? 6.239 -2.252 -12.968 1.00 68.06 99 ASN A N 1
ATOM 806 C CA . ASN A 1 99 ? 5.010 -2.901 -13.366 1.00 68.06 99 ASN A CA 1
ATOM 807 C C . ASN A 1 99 ? 3.889 -2.090 -12.717 1.00 68.06 99 ASN A C 1
ATOM 809 O O . ASN A 1 99 ? 4.047 -1.762 -11.547 1.00 68.06 99 ASN A O 1
ATOM 813 N N . PRO A 1 100 ? 2.759 -1.810 -13.388 1.00 70.44 100 PRO A N 1
ATOM 814 C CA . PRO A 1 100 ? 1.604 -1.156 -12.767 1.00 70.44 100 PRO A CA 1
ATOM 815 C C . PRO A 1 100 ? 1.237 -1.679 -11.362 1.00 70.44 100 PRO A C 1
ATOM 817 O O . PRO A 1 100 ? 0.788 -0.911 -10.520 1.00 70.44 100 PRO A O 1
ATOM 820 N N . ALA A 1 101 ? 1.523 -2.951 -11.055 1.00 77.06 101 ALA A N 1
ATOM 821 C CA . ALA A 1 101 ? 1.336 -3.536 -9.726 1.00 77.06 101 ALA A CA 1
ATOM 822 C C . ALA A 1 101 ? 2.134 -2.853 -8.591 1.00 77.06 101 ALA A C 1
ATOM 824 O O . ALA A 1 101 ? 1.729 -2.958 -7.441 1.00 77.06 101 ALA A O 1
ATOM 825 N N . SER A 1 102 ? 3.235 -2.141 -8.860 1.00 81.81 102 SER A N 1
ATOM 826 C CA . SER A 1 102 ? 3.963 -1.380 -7.828 1.00 81.81 102 SER A CA 1
ATOM 827 C C . SER A 1 102 ? 3.160 -0.195 -7.286 1.00 81.81 102 SER A C 1
ATOM 829 O O . SER A 1 102 ? 3.460 0.295 -6.203 1.00 81.81 102 SER A O 1
ATOM 831 N N . GLN A 1 103 ? 2.091 0.226 -7.970 1.00 85.62 103 GLN A N 1
ATOM 832 C CA . GLN A 1 103 ? 1.149 1.197 -7.416 1.00 85.62 103 GLN A CA 1
ATOM 833 C C . GLN A 1 103 ? 0.390 0.667 -6.194 1.00 85.62 103 GLN A C 1
ATOM 835 O O . GLN A 1 103 ? -0.101 1.463 -5.401 1.00 85.62 103 GLN A O 1
ATOM 840 N N . LEU A 1 104 ? 0.358 -0.654 -5.975 1.00 86.88 104 LEU A N 1
ATOM 841 C CA . LEU A 1 104 ? -0.162 -1.235 -4.734 1.00 86.88 104 LEU A CA 1
ATOM 842 C C . LEU A 1 104 ? 0.639 -0.769 -3.507 1.00 86.88 104 LEU A C 1
ATOM 844 O O . LEU A 1 104 ? 0.038 -0.496 -2.478 1.00 86.88 104 LEU A O 1
ATOM 848 N N . SER A 1 105 ? 1.962 -0.608 -3.621 1.00 89.75 105 SER A N 1
ATOM 849 C CA . SER A 1 105 ? 2.795 -0.045 -2.544 1.00 89.75 105 SER A CA 1
ATOM 850 C C . SER A 1 105 ? 2.438 1.422 -2.271 1.00 89.75 105 SER A C 1
ATOM 852 O O . SER A 1 105 ? 2.285 1.829 -1.121 1.00 89.75 105 SER A O 1
ATOM 854 N N . VAL A 1 106 ? 2.213 2.217 -3.321 1.00 90.44 106 VAL A N 1
ATOM 855 C CA . VAL A 1 106 ? 1.801 3.623 -3.183 1.00 90.44 106 VAL A CA 1
ATOM 856 C C . VAL A 1 106 ? 0.445 3.736 -2.479 1.00 90.44 106 VAL A C 1
ATOM 858 O O . VAL A 1 106 ? 0.299 4.493 -1.521 1.00 90.44 106 VAL A O 1
ATOM 861 N N . ILE A 1 107 ? -0.539 2.945 -2.914 1.00 90.50 107 ILE A N 1
ATOM 862 C CA . ILE A 1 107 ? -1.869 2.900 -2.297 1.00 90.50 107 ILE A CA 1
ATOM 863 C C . ILE A 1 107 ? -1.766 2.452 -0.831 1.00 90.50 107 ILE A C 1
ATOM 865 O O . ILE A 1 107 ? -2.442 3.024 0.024 1.00 90.50 107 ILE A O 1
ATOM 869 N N . ALA A 1 108 ? -0.895 1.486 -0.519 1.00 90.88 108 ALA A N 1
ATOM 870 C CA . ALA A 1 108 ? -0.666 1.025 0.849 1.00 90.88 108 ALA A CA 1
ATOM 871 C C . ALA A 1 108 ? -0.154 2.147 1.758 1.00 90.88 108 ALA A C 1
ATOM 873 O O . ALA A 1 108 ? -0.661 2.310 2.868 1.00 90.88 108 ALA A O 1
ATOM 874 N N . ASN A 1 109 ? 0.789 2.951 1.263 1.00 92.69 109 ASN A N 1
ATOM 875 C CA . ASN A 1 109 ? 1.325 4.101 1.984 1.00 92.69 109 ASN A CA 1
ATOM 876 C C . ASN A 1 109 ? 0.252 5.171 2.243 1.00 92.69 109 ASN A C 1
ATOM 878 O O . ASN A 1 109 ? 0.153 5.671 3.360 1.00 92.69 109 ASN A O 1
ATOM 882 N N . PHE A 1 110 ? -0.627 5.460 1.277 1.00 92.62 110 PHE A N 1
ATOM 883 C CA . PHE A 1 110 ? -1.744 6.393 1.490 1.00 92.62 110 PHE A CA 1
ATOM 884 C C . PHE A 1 110 ? -2.791 5.865 2.480 1.00 92.62 110 PHE A C 1
ATOM 886 O O . PHE A 1 110 ? -3.269 6.613 3.332 1.00 92.62 110 PHE A O 1
ATOM 893 N N . ILE A 1 111 ? -3.111 4.567 2.434 1.00 91.56 111 ILE A N 1
ATOM 894 C CA . ILE A 1 111 ? -3.984 3.927 3.432 1.00 91.56 111 ILE A CA 1
ATOM 895 C C . ILE A 1 111 ? -3.379 4.051 4.835 1.00 91.56 111 ILE A C 1
ATOM 897 O O . ILE A 1 111 ? -4.096 4.389 5.781 1.00 91.56 111 ILE A O 1
ATOM 901 N N . ALA A 1 112 ? -2.078 3.775 4.973 1.00 90.81 112 ALA A N 1
ATOM 902 C CA . ALA A 1 112 ? -1.366 3.872 6.242 1.00 90.81 112 ALA A CA 1
ATOM 903 C C . ALA A 1 112 ? -1.348 5.316 6.766 1.00 90.81 112 ALA A C 1
ATOM 905 O O . ALA A 1 112 ? -1.696 5.524 7.929 1.00 90.81 112 ALA A O 1
ATOM 906 N N . ALA A 1 113 ? -1.052 6.293 5.898 1.00 91.94 113 ALA A N 1
ATOM 907 C CA . ALA A 1 113 ? -1.049 7.722 6.216 1.00 91.94 113 ALA A CA 1
ATOM 908 C C . ALA A 1 113 ? -2.400 8.189 6.774 1.00 91.94 113 ALA A C 1
ATOM 910 O O . ALA A 1 113 ? -2.472 8.738 7.879 1.00 91.94 113 ALA A O 1
ATOM 911 N N . LYS A 1 114 ? -3.484 7.864 6.060 1.00 89.81 114 LYS A N 1
ATOM 912 C CA . LYS A 1 114 ? -4.853 8.174 6.477 1.00 89.81 114 LYS A CA 1
ATOM 913 C C . LYS A 1 114 ? -5.177 7.581 7.849 1.00 89.81 114 LYS A C 1
ATOM 915 O O . LYS A 1 114 ? -5.713 8.272 8.712 1.00 89.81 114 LYS A O 1
ATOM 920 N N . ALA A 1 115 ? -4.832 6.311 8.083 1.00 87.81 115 ALA A N 1
ATOM 921 C CA . ALA A 1 115 ? -5.059 5.683 9.384 1.00 87.81 115 ALA A CA 1
ATOM 922 C C . ALA A 1 115 ? -4.267 6.362 10.514 1.00 87.81 115 ALA A C 1
ATOM 924 O O . ALA A 1 115 ? -4.843 6.611 11.569 1.00 87.81 115 ALA A O 1
ATOM 925 N N . SER A 1 116 ? -2.991 6.704 10.303 1.00 86.75 116 SER A N 1
ATOM 926 C CA . SER A 1 116 ? -2.199 7.413 11.320 1.00 86.75 116 SER A CA 1
ATOM 927 C C . SER A 1 116 ? -2.750 8.802 11.643 1.00 86.75 116 SER A C 1
ATOM 929 O O . SER A 1 116 ? -2.722 9.208 12.805 1.00 86.75 116 SER A O 1
ATOM 931 N N . PHE A 1 117 ? -3.317 9.505 10.656 1.00 87.06 117 PHE A N 1
ATOM 932 C CA . PHE A 1 117 ? -3.940 10.808 10.878 1.00 87.06 117 PHE A CA 1
ATOM 933 C C . PHE A 1 117 ? -5.142 10.706 11.827 1.00 87.06 117 PHE A C 1
ATOM 935 O O . PHE A 1 117 ? -5.210 11.437 12.814 1.00 87.06 117 PHE A O 1
ATOM 942 N N . PHE A 1 118 ? -6.038 9.734 11.609 1.00 82.06 118 PHE A N 1
ATOM 943 C CA . PHE A 1 118 ? 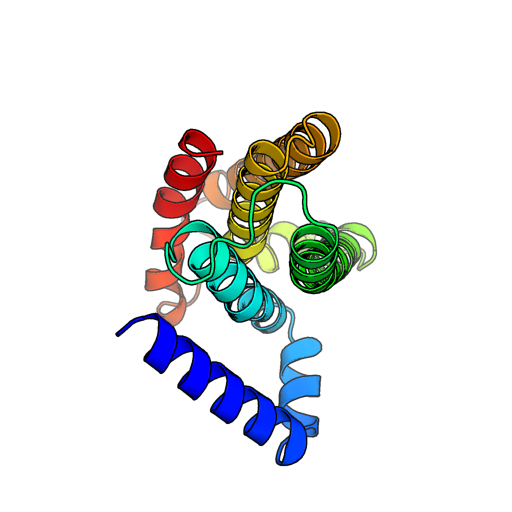-7.182 9.495 12.505 1.00 82.06 118 PHE A CA 1
ATOM 944 C C . PHE A 1 118 ? -6.781 9.074 13.924 1.00 82.06 118 PHE A C 1
ATOM 946 O O . PHE A 1 118 ? -7.562 9.239 14.858 1.00 82.06 118 PHE A O 1
ATOM 953 N N . MET A 1 119 ? -5.570 8.546 14.100 1.00 79.94 119 MET A N 1
ATOM 954 C CA . MET A 1 119 ? -5.018 8.174 15.406 1.00 79.94 119 MET A CA 1
ATOM 955 C C . MET A 1 119 ? -4.300 9.341 16.105 1.00 79.94 119 MET A C 1
ATOM 957 O O . MET A 1 119 ? -3.789 9.165 17.208 1.00 79.94 119 MET A O 1
ATOM 961 N N . GLY A 1 120 ? -4.265 10.528 15.487 1.00 82.56 120 GLY A N 1
ATOM 962 C CA . GLY A 1 120 ? -3.619 11.730 16.023 1.00 82.56 120 GLY A CA 1
ATOM 963 C C . GLY A 1 120 ? -2.108 11.796 15.783 1.00 82.56 120 GLY A C 1
ATOM 964 O O . GLY A 1 120 ? -1.428 12.617 16.390 1.00 82.56 120 GLY A O 1
ATOM 965 N N . TRP A 1 121 ? -1.559 10.932 14.925 1.00 85.94 121 TRP A N 1
ATOM 966 C CA . TRP A 1 121 ? -0.122 10.837 14.653 1.00 85.94 121 TRP A CA 1
ATOM 967 C C . TRP A 1 121 ? 0.233 11.584 13.362 1.00 85.94 121 TRP A C 1
ATOM 969 O O . TRP A 1 121 ? 0.511 10.970 12.329 1.00 85.94 121 TRP A O 1
ATOM 979 N N . SER A 1 122 ? 0.215 12.920 13.424 1.00 87.88 122 SER A N 1
ATOM 980 C CA . SER A 1 122 ? 0.423 13.811 12.268 1.00 87.88 122 SER A CA 1
ATOM 981 C C . SER A 1 122 ? 1.758 13.586 11.557 1.00 87.88 122 SER A C 1
ATOM 983 O O . SER A 1 122 ? 1.791 13.502 10.333 1.00 87.88 122 SER A O 1
ATOM 985 N N . GLU A 1 123 ? 2.846 13.426 12.311 1.00 91.62 123 GLU A N 1
ATOM 986 C CA . GLU A 1 123 ? 4.194 13.267 11.746 1.00 91.62 123 GLU A CA 1
ATOM 987 C C . GLU A 1 123 ? 4.334 11.963 10.957 1.00 91.62 123 GLU A C 1
ATOM 989 O O . GLU A 1 123 ? 4.904 11.931 9.865 1.00 91.62 123 GLU A O 1
ATOM 994 N N . MET A 1 124 ? 3.760 10.877 11.484 1.00 89.62 124 MET A N 1
ATOM 995 C CA . MET A 1 124 ? 3.755 9.592 10.789 1.00 89.62 124 MET A CA 1
ATOM 996 C C . MET A 1 124 ? 2.875 9.661 9.544 1.00 89.62 124 MET A C 1
ATOM 998 O O . MET A 1 124 ? 3.299 9.198 8.486 1.00 89.62 124 MET A O 1
ATOM 1002 N N . ALA A 1 125 ? 1.704 10.299 9.636 1.00 90.25 125 ALA A N 1
ATOM 1003 C CA . ALA A 1 125 ? 0.833 10.504 8.484 1.00 90.25 125 ALA A CA 1
ATOM 1004 C C . ALA A 1 125 ? 1.550 11.263 7.362 1.00 90.25 125 ALA A C 1
ATOM 1006 O O . ALA A 1 125 ? 1.547 10.809 6.218 1.00 90.25 125 ALA A O 1
ATOM 1007 N N . LEU A 1 126 ? 2.244 12.353 7.701 1.00 93.56 126 LEU A N 1
ATOM 1008 C CA . LEU A 1 126 ? 3.018 13.138 6.745 1.00 93.56 126 LEU A CA 1
ATOM 1009 C C . LEU A 1 126 ? 4.150 12.317 6.113 1.00 93.56 126 LEU A C 1
ATOM 1011 O O . LEU A 1 126 ? 4.355 12.389 4.903 1.00 93.56 126 LEU A O 1
ATOM 1015 N N . CYS A 1 127 ? 4.857 11.506 6.904 1.00 93.06 127 CYS A N 1
ATOM 1016 C CA . CYS A 1 127 ? 5.938 10.648 6.420 1.00 93.06 127 CYS A CA 1
ATOM 1017 C C . CYS A 1 127 ? 5.441 9.618 5.392 1.00 93.06 127 CYS A C 1
ATOM 1019 O O . CYS A 1 127 ? 5.977 9.538 4.282 1.00 93.06 127 CYS A O 1
ATOM 1021 N N . PHE A 1 128 ? 4.381 8.873 5.721 1.00 92.00 128 PHE A N 1
ATOM 1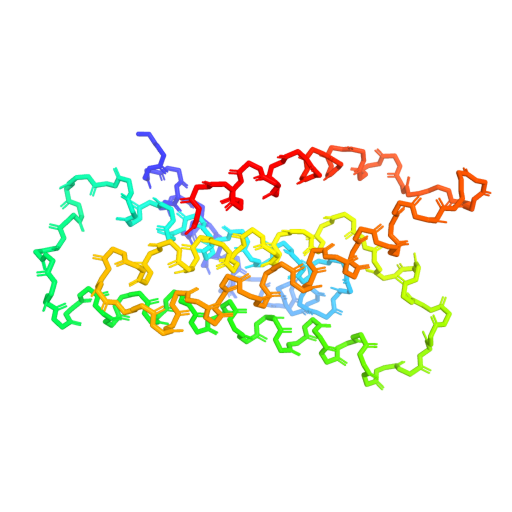022 C CA . PHE A 1 128 ? 3.789 7.890 4.808 1.00 92.00 128 PHE A CA 1
ATOM 1023 C C . PHE A 1 128 ? 3.209 8.547 3.554 1.00 92.00 128 PHE A C 1
ATOM 1025 O O . PHE A 1 128 ? 3.398 8.039 2.446 1.00 92.00 128 PHE A O 1
ATOM 1032 N N . PHE A 1 129 ? 2.555 9.700 3.703 1.00 92.19 129 PHE A N 1
ATOM 1033 C CA . PHE A 1 129 ? 2.022 10.459 2.578 1.00 92.19 129 PHE A CA 1
ATOM 1034 C C . PHE A 1 129 ? 3.137 10.927 1.634 1.00 92.19 129 PHE A C 1
ATOM 1036 O O . PHE A 1 129 ? 3.086 10.663 0.432 1.00 92.19 129 PHE A O 1
ATOM 1043 N N . ALA A 1 130 ? 4.185 11.558 2.172 1.00 93.12 130 ALA A N 1
ATOM 1044 C CA . ALA A 1 130 ? 5.321 12.038 1.392 1.00 93.12 130 ALA A CA 1
ATOM 1045 C C . ALA A 1 130 ? 6.048 10.890 0.675 1.00 93.12 130 ALA A C 1
ATOM 1047 O O . ALA A 1 130 ? 6.375 11.010 -0.508 1.00 93.12 130 ALA A O 1
ATOM 1048 N N . MET A 1 131 ? 6.245 9.755 1.355 1.00 92.31 131 MET A N 1
ATOM 1049 C CA . MET A 1 131 ? 6.832 8.557 0.754 1.00 92.31 131 MET A CA 1
ATOM 1050 C C . MET A 1 131 ? 5.972 8.026 -0.402 1.00 92.31 131 MET A C 1
ATOM 1052 O O . MET A 1 131 ? 6.501 7.734 -1.477 1.00 92.31 131 MET A O 1
ATOM 1056 N N . GLY A 1 132 ? 4.649 7.965 -0.215 1.00 89.75 132 GLY A N 1
ATOM 1057 C CA . GLY A 1 132 ? 3.698 7.565 -1.252 1.00 89.75 132 GLY A CA 1
ATOM 1058 C C . GLY A 1 132 ? 3.733 8.486 -2.474 1.00 89.75 132 GLY A C 1
ATOM 1059 O O . GLY A 1 132 ? 3.834 8.001 -3.601 1.00 89.75 132 GLY A O 1
ATOM 1060 N N . VAL A 1 133 ? 3.732 9.810 -2.280 1.00 91.06 133 VAL A N 1
ATOM 1061 C CA . VAL A 1 133 ? 3.810 10.790 -3.381 1.00 91.06 133 VAL A CA 1
ATOM 1062 C C . VAL A 1 133 ? 5.146 10.700 -4.119 1.00 91.06 133 VAL A C 1
ATOM 1064 O O . VAL A 1 133 ? 5.166 10.687 -5.351 1.00 91.06 133 VAL A O 1
ATOM 1067 N N . ALA A 1 134 ? 6.265 10.588 -3.400 1.00 90.31 134 ALA A N 1
ATOM 1068 C CA . ALA A 1 134 ? 7.581 10.441 -4.018 1.00 90.31 134 ALA A CA 1
ATOM 1069 C C . ALA A 1 134 ? 7.655 9.170 -4.880 1.00 90.31 134 ALA A C 1
ATOM 1071 O O . ALA A 1 134 ? 8.074 9.220 -6.040 1.00 90.31 134 ALA A O 1
ATOM 1072 N N . HIS A 1 135 ? 7.179 8.040 -4.353 1.00 87.75 135 HIS A N 1
ATOM 1073 C CA . HIS A 1 135 ? 7.121 6.783 -5.093 1.00 87.75 135 HIS A CA 1
ATOM 1074 C C . HIS A 1 135 ? 6.162 6.879 -6.294 1.00 87.75 135 HIS A C 1
ATOM 1076 O O . HIS A 1 135 ? 6.503 6.438 -7.395 1.00 87.75 135 HIS A O 1
ATOM 1082 N N . TYR A 1 136 ? 5.004 7.527 -6.134 1.00 87.50 136 TYR A N 1
ATOM 1083 C CA . TYR A 1 136 ? 4.073 7.786 -7.231 1.00 87.50 136 TYR A CA 1
ATOM 1084 C C . TYR A 1 136 ? 4.723 8.572 -8.370 1.00 87.50 136 TYR A C 1
ATOM 1086 O O . TYR A 1 136 ? 4.587 8.176 -9.524 1.00 87.50 136 TYR A O 1
ATOM 1094 N N . LEU A 1 137 ? 5.464 9.643 -8.068 1.00 85.56 137 LEU A N 1
ATOM 1095 C CA . LEU A 1 137 ? 6.147 10.454 -9.080 1.00 85.56 137 LEU A CA 1
ATOM 1096 C C . LEU A 1 137 ? 7.191 9.644 -9.852 1.00 85.56 137 LEU A C 1
ATOM 1098 O O . LEU A 1 137 ? 7.236 9.715 -11.080 1.00 85.56 137 LEU A O 1
ATOM 1102 N N . VAL A 1 138 ? 7.986 8.821 -9.163 1.00 83.50 138 VAL A N 1
ATOM 1103 C CA . VAL A 1 138 ? 8.963 7.935 -9.817 1.00 83.50 138 VAL A CA 1
ATOM 1104 C C . VAL A 1 138 ? 8.259 6.933 -10.735 1.00 83.50 138 VAL A C 1
ATOM 1106 O O . VAL A 1 138 ? 8.685 6.731 -11.874 1.00 83.50 138 VAL A O 1
ATOM 1109 N N . LEU A 1 139 ? 7.152 6.332 -10.288 1.00 80.12 139 LEU A N 1
ATOM 1110 C CA . LEU A 1 139 ? 6.349 5.432 -11.120 1.00 80.12 139 LEU A CA 1
ATOM 1111 C C . LEU A 1 139 ? 5.704 6.144 -12.299 1.00 80.12 139 LEU A C 1
ATOM 1113 O O . LEU A 1 139 ? 5.675 5.598 -13.398 1.00 80.12 139 LEU A O 1
ATOM 1117 N N . PHE A 1 140 ? 5.216 7.361 -12.089 1.00 78.62 140 PHE A N 1
ATOM 1118 C CA . PHE A 1 140 ? 4.627 8.170 -13.138 1.00 78.62 140 PHE A CA 1
ATOM 1119 C C . PHE A 1 140 ? 5.659 8.442 -14.233 1.00 78.62 140 PHE A C 1
ATOM 1121 O O . PHE A 1 140 ? 5.441 8.087 -15.386 1.00 78.62 140 PHE A O 1
ATOM 1128 N N . VAL A 1 141 ? 6.829 8.964 -13.862 1.00 77.31 141 VAL A N 1
ATOM 1129 C CA . VAL A 1 141 ? 7.934 9.227 -14.791 1.00 77.31 141 VAL A CA 1
ATOM 1130 C C . VAL A 1 141 ? 8.356 7.942 -15.509 1.00 77.31 141 VAL A C 1
ATOM 1132 O O . VAL A 1 141 ? 8.450 7.924 -16.729 1.00 77.31 141 VAL A O 1
ATOM 1135 N N . THR A 1 142 ? 8.543 6.833 -14.796 1.00 75.06 142 THR A N 1
ATOM 1136 C CA . THR A 1 142 ? 9.057 5.589 -15.399 1.00 75.06 142 THR A CA 1
ATOM 1137 C C . THR A 1 142 ? 8.045 4.830 -16.261 1.00 75.06 142 THR A C 1
ATOM 1139 O O . THR A 1 142 ? 8.448 4.211 -17.246 1.00 75.06 142 THR A O 1
ATOM 1142 N N . LEU A 1 143 ? 6.750 4.856 -15.925 1.00 71.75 143 LEU A N 1
ATOM 1143 C CA . LEU A 1 143 ? 5.704 4.131 -16.656 1.00 71.75 143 LEU A CA 1
ATOM 1144 C C . LEU A 1 143 ? 5.031 4.983 -17.735 1.00 71.75 143 LEU A C 1
ATOM 1146 O O . LEU A 1 143 ? 4.787 4.457 -18.817 1.00 71.75 143 LEU A O 1
ATOM 1150 N N . TYR A 1 144 ? 4.766 6.272 -17.491 1.00 68.44 144 TYR A N 1
ATOM 1151 C CA . TYR A 1 144 ? 4.150 7.143 -18.502 1.00 68.44 144 TYR A CA 1
ATOM 1152 C C . TYR A 1 144 ? 5.145 7.630 -19.553 1.00 68.44 144 TYR A C 1
ATOM 1154 O O . TYR A 1 144 ? 4.763 7.769 -20.711 1.00 68.44 144 TYR A O 1
ATOM 1162 N N . GLN A 1 145 ? 6.421 7.850 -19.204 1.00 64.69 145 GLN A N 1
ATOM 1163 C CA . GLN A 1 145 ? 7.432 8.207 -20.213 1.00 64.69 145 GLN A CA 1
ATOM 1164 C C . GLN A 1 145 ? 7.914 6.991 -21.021 1.00 64.69 145 GLN A C 1
ATOM 1166 O O . GLN A 1 145 ? 8.662 7.141 -21.990 1.00 64.69 145 GLN A O 1
ATOM 1171 N N . ARG A 1 146 ? 7.488 5.768 -20.667 1.00 64.69 146 ARG A N 1
ATOM 1172 C CA . ARG A 1 146 ? 7.796 4.560 -21.437 1.00 64.69 146 ARG A CA 1
ATOM 1173 C C . ARG A 1 146 ? 7.003 4.577 -22.749 1.00 64.69 146 ARG A C 1
ATOM 1175 O O . ARG A 1 146 ? 5.814 4.285 -22.784 1.00 64.69 146 ARG A O 1
ATOM 1182 N N . HIS A 1 147 ? 7.697 4.920 -23.832 1.00 45.78 147 HIS A N 1
ATOM 1183 C CA . HIS A 1 147 ? 7.152 5.064 -25.184 1.00 45.78 147 HIS A CA 1
ATOM 1184 C C . HIS A 1 147 ? 6.328 3.816 -25.616 1.00 45.78 147 HIS A C 1
ATOM 1186 O O . HIS A 1 147 ? 6.796 2.691 -25.392 1.00 45.78 147 HIS A O 1
ATOM 1192 N N . PRO A 1 148 ? 5.152 3.961 -26.275 1.00 48.22 148 PRO A N 1
ATOM 1193 C CA . PRO A 1 148 ? 4.225 2.858 -26.586 1.00 48.22 148 PRO A CA 1
ATOM 1194 C C . PRO A 1 148 ? 4.772 1.742 -27.496 1.00 48.22 148 PRO A C 1
ATOM 1196 O O . PRO A 1 148 ? 4.083 0.753 -27.723 1.00 48.22 148 PRO A O 1
ATOM 1199 N N . GLY A 1 149 ? 5.991 1.883 -28.030 1.00 47.31 149 GLY A N 1
ATOM 1200 C CA . GLY A 1 149 ? 6.624 0.923 -28.943 1.00 47.31 149 GLY A CA 1
ATOM 1201 C C . GLY A 1 149 ? 7.515 -0.142 -28.286 1.00 47.31 149 GLY A C 1
ATOM 1202 O O . GLY A 1 149 ? 8.052 -0.998 -28.982 1.00 47.31 149 GLY A O 1
ATOM 1203 N N . SER A 1 150 ? 7.714 -0.123 -26.963 1.00 48.59 150 SER A N 1
ATOM 1204 C CA . SER A 1 150 ? 8.575 -1.097 -26.270 1.00 48.59 150 SER A CA 1
ATOM 1205 C C . SER A 1 150 ? 7.773 -2.320 -25.816 1.00 48.59 150 SER A C 1
ATOM 1207 O O . SER A 1 150 ? 7.166 -2.261 -24.748 1.00 48.59 150 SER A O 1
ATOM 1209 N N . ASN A 1 151 ? 7.781 -3.402 -26.615 1.00 49.41 151 ASN A N 1
ATOM 1210 C CA . ASN A 1 151 ? 7.299 -4.766 -26.308 1.00 49.41 151 ASN A CA 1
ATOM 1211 C C . ASN A 1 151 ? 6.374 -4.829 -25.085 1.00 49.41 151 ASN A C 1
ATOM 1213 O O . ASN A 1 151 ? 6.809 -5.049 -23.948 1.00 49.41 151 ASN A O 1
ATOM 1217 N N . GLY A 1 152 ? 5.109 -4.516 -25.373 1.00 54.25 152 GLY A N 1
ATOM 1218 C CA . GLY A 1 152 ? 4.094 -4.119 -24.415 1.00 54.25 152 GLY A CA 1
ATOM 1219 C C . GLY A 1 152 ? 3.887 -5.116 -23.286 1.00 54.25 152 GLY A C 1
ATOM 1220 O O . GLY A 1 152 ? 3.922 -6.333 -23.466 1.00 54.25 152 GLY A O 1
ATOM 1221 N N . VAL A 1 153 ? 3.651 -4.541 -22.108 1.00 55.94 153 VAL A N 1
ATOM 1222 C CA . VAL A 1 153 ? 3.109 -5.194 -20.915 1.00 55.94 153 VAL A CA 1
ATOM 1223 C C . VAL A 1 153 ? 2.123 -6.297 -21.319 1.00 55.94 153 VAL A C 1
ATOM 1225 O O . VAL A 1 153 ? 1.210 -6.052 -22.108 1.00 55.94 153 VAL A O 1
ATOM 1228 N N . SER A 1 154 ? 2.333 -7.515 -20.799 1.00 57.78 154 SER A N 1
ATOM 1229 C CA . SER A 1 154 ? 1.535 -8.698 -21.152 1.00 57.78 154 SER A CA 1
ATOM 1230 C C . SER A 1 154 ? 0.035 -8.372 -21.137 1.00 57.78 154 SER A C 1
ATOM 1232 O O . SER A 1 154 ? -0.422 -7.751 -20.175 1.00 57.78 154 SER A O 1
ATOM 1234 N N . PRO A 1 155 ? -0.766 -8.818 -22.127 1.00 61.19 155 PRO A N 1
ATOM 1235 C CA . PRO A 1 155 ? -2.207 -8.556 -22.167 1.00 61.19 155 PRO A CA 1
ATOM 1236 C C . PRO A 1 155 ? -2.940 -8.939 -20.873 1.00 61.19 155 PRO A C 1
ATOM 1238 O O . PRO A 1 155 ? -3.953 -8.332 -20.539 1.00 61.19 155 PRO A O 1
ATOM 1241 N N . LYS A 1 156 ? -2.397 -9.903 -20.115 1.00 62.12 156 LYS A N 1
ATOM 1242 C CA . LYS A 1 156 ? -2.916 -10.348 -18.812 1.00 62.12 156 LYS A CA 1
ATOM 1243 C C . LYS A 1 156 ? -2.811 -9.291 -17.699 1.00 62.12 156 LYS A C 1
ATOM 1245 O O . LYS A 1 156 ? -3.525 -9.391 -16.713 1.00 62.12 156 LYS A O 1
ATOM 1250 N N . LEU A 1 157 ? -1.950 -8.283 -17.848 1.00 61.84 157 LEU A N 1
ATOM 1251 C CA . LEU A 1 157 ? -1.742 -7.187 -16.890 1.00 61.84 157 LEU A CA 1
ATOM 1252 C C . LEU A 1 157 ? -2.556 -5.928 -17.243 1.00 61.84 157 LEU A C 1
ATOM 1254 O O . LEU A 1 157 ? -2.500 -4.943 -16.512 1.00 61.84 157 LEU A O 1
ATOM 1258 N N . LYS A 1 158 ? -3.356 -5.958 -18.323 1.00 68.25 158 LYS A N 1
ATOM 1259 C CA . LYS A 1 158 ? -4.258 -4.856 -18.703 1.00 68.25 158 LYS A CA 1
ATOM 1260 C C . LYS A 1 158 ? -5.191 -4.379 -17.570 1.00 68.25 158 LYS A C 1
ATOM 1262 O O . LYS A 1 158 ? -5.352 -3.171 -17.431 1.00 68.25 158 LYS A O 1
ATOM 1267 N N . PRO A 1 159 ? -5.763 -5.255 -16.720 1.00 72.25 159 PRO A N 1
ATOM 1268 C CA . PRO A 1 159 ? -6.602 -4.808 -15.605 1.00 72.25 159 PRO A CA 1
ATOM 1269 C C . PRO A 1 159 ? -5.843 -3.977 -14.562 1.00 72.25 159 PRO A C 1
ATOM 1271 O O . PRO A 1 159 ? -6.423 -3.115 -13.911 1.00 72.25 159 PRO A O 1
ATOM 1274 N N . VAL A 1 160 ? -4.531 -4.194 -14.422 1.00 74.12 160 VAL A N 1
ATOM 1275 C CA . VAL A 1 160 ? -3.696 -3.529 -13.411 1.00 74.12 160 VAL A CA 1
ATOM 1276 C C . VAL A 1 160 ? -3.512 -2.040 -13.724 1.00 74.12 160 VAL A C 1
ATOM 1278 O O . VAL A 1 160 ? -3.244 -1.256 -12.820 1.00 74.12 160 VAL A O 1
ATOM 1281 N N . PHE A 1 161 ? -3.748 -1.606 -14.968 1.00 73.94 161 PHE A N 1
ATOM 1282 C CA . PHE A 1 161 ? -3.760 -0.179 -15.301 1.00 73.94 161 PHE A CA 1
ATOM 1283 C C . PHE A 1 161 ? -4.880 0.600 -14.589 1.00 73.94 161 PHE A C 1
ATOM 1285 O O . PHE A 1 161 ? -4.770 1.814 -14.453 1.00 73.94 161 PHE A O 1
ATOM 1292 N N . ALA A 1 162 ? -5.917 -0.062 -14.061 1.00 76.50 162 ALA A N 1
ATOM 1293 C CA . ALA A 1 162 ? -6.910 0.604 -13.215 1.00 76.50 162 ALA A CA 1
ATOM 1294 C C . ALA A 1 162 ? -6.287 1.228 -11.948 1.00 76.50 162 ALA A C 1
ATOM 1296 O O . ALA A 1 162 ? -6.816 2.207 -11.418 1.00 76.50 162 ALA A O 1
ATOM 1297 N N . LEU A 1 163 ? -5.133 0.722 -11.490 1.00 78.25 163 LEU A N 1
ATOM 1298 C CA . LEU A 1 163 ? -4.414 1.301 -10.354 1.00 78.25 163 LEU A CA 1
ATOM 1299 C C . LEU A 1 163 ? -3.976 2.750 -10.614 1.00 78.25 163 LEU A C 1
ATOM 1301 O O . LEU A 1 163 ? -3.901 3.527 -9.661 1.00 78.25 163 LEU A O 1
ATOM 1305 N N . PHE A 1 164 ? -3.782 3.151 -11.880 1.00 78.31 164 PHE A N 1
ATOM 1306 C CA . PHE A 1 164 ? -3.412 4.528 -12.225 1.00 78.31 164 PHE A CA 1
ATOM 1307 C C . PHE A 1 164 ? -4.513 5.528 -11.880 1.00 78.31 164 PHE A C 1
ATOM 1309 O O . PHE A 1 164 ? -4.221 6.693 -11.640 1.00 78.31 164 PHE A O 1
ATOM 1316 N N . VAL A 1 165 ? -5.764 5.069 -11.817 1.00 81.75 165 VAL A N 1
ATOM 1317 C CA . VAL A 1 165 ? -6.908 5.865 -11.359 1.00 81.75 165 VAL A CA 1
ATOM 1318 C C . VAL A 1 165 ? -7.100 5.708 -9.849 1.00 81.75 165 VAL A C 1
ATOM 1320 O O . VAL A 1 165 ? -7.380 6.681 -9.154 1.00 81.75 165 VAL A O 1
ATOM 1323 N N . ALA A 1 166 ? -6.911 4.499 -9.312 1.00 83.00 166 ALA A N 1
ATOM 1324 C CA . ALA A 1 166 ? -7.088 4.241 -7.882 1.00 83.00 166 ALA A CA 1
ATOM 1325 C C . ALA A 1 166 ? -6.092 5.023 -7.005 1.00 83.00 166 ALA A C 1
ATOM 1327 O O . ALA A 1 166 ? -6.457 5.515 -5.940 1.00 83.00 166 ALA A O 1
ATOM 1328 N N . THR A 1 167 ? -4.849 5.164 -7.465 1.00 84.50 167 THR A N 1
ATOM 1329 C CA . THR A 1 167 ? -3.767 5.823 -6.723 1.00 84.50 167 THR A CA 1
ATOM 1330 C C . THR A 1 167 ? -4.033 7.309 -6.433 1.0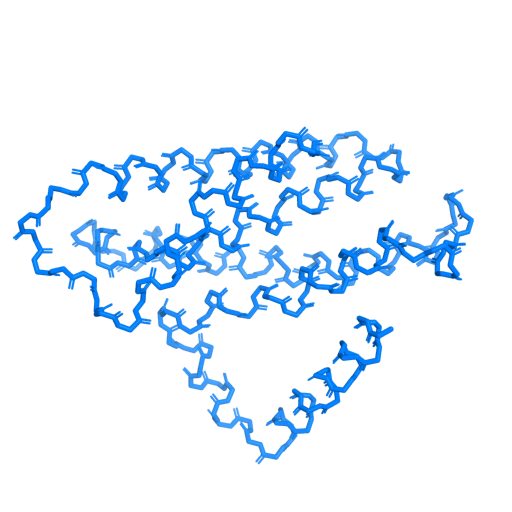0 84.50 167 THR A C 1
ATOM 1332 O O . THR A 1 167 ? -4.010 7.672 -5.257 1.00 84.50 167 THR A O 1
ATOM 1335 N N . PRO A 1 168 ? -4.330 8.177 -7.424 1.00 85.31 168 PRO A N 1
ATOM 1336 C CA . PRO A 1 168 ? -4.638 9.586 -7.161 1.00 85.31 168 PRO A CA 1
ATOM 1337 C C . PRO A 1 168 ? -5.929 9.772 -6.355 1.00 85.31 168 PRO A C 1
ATOM 1339 O O . PRO A 1 168 ? -5.984 10.648 -5.495 1.00 85.31 168 PRO A O 1
ATOM 1342 N N . ASN A 1 169 ? -6.939 8.917 -6.559 1.00 86.69 169 ASN A N 1
ATOM 1343 C CA . ASN A 1 169 ? -8.151 8.946 -5.738 1.00 86.69 169 ASN A CA 1
ATOM 1344 C C . ASN A 1 169 ? -7.816 8.692 -4.266 1.00 86.69 169 ASN A C 1
ATOM 1346 O O . ASN A 1 169 ? -8.305 9.401 -3.391 1.00 86.69 169 ASN A O 1
ATOM 1350 N N . MET A 1 170 ? -6.943 7.724 -3.984 1.00 87.38 170 MET A N 1
ATOM 1351 C CA . MET A 1 170 ? -6.544 7.454 -2.609 1.00 87.38 170 MET A CA 1
ATOM 1352 C C . MET A 1 170 ? -5.648 8.546 -2.026 1.00 87.38 170 MET A C 1
ATOM 1354 O O . MET A 1 170 ? -5.796 8.870 -0.854 1.00 87.38 170 MET A O 1
ATOM 1358 N N . ALA A 1 171 ? -4.786 9.156 -2.843 1.00 87.25 171 ALA A N 1
ATOM 1359 C CA . ALA A 1 171 ? -3.984 10.306 -2.437 1.00 87.25 171 ALA A CA 1
ATOM 1360 C C . ALA A 1 171 ? -4.858 11.491 -2.000 1.00 87.25 171 ALA A C 1
ATOM 1362 O O . ALA A 1 171 ? -4.536 12.143 -1.023 1.00 87.25 171 ALA A O 1
ATOM 1363 N N . SER A 1 172 ? -5.980 11.753 -2.681 1.00 88.69 172 SER A N 1
ATOM 1364 C CA . SER A 1 172 ? -6.900 12.833 -2.281 1.00 88.69 172 SER A CA 1
ATOM 1365 C C . SER A 1 172 ? -7.652 12.577 -0.969 1.00 88.69 172 SER A C 1
ATOM 1367 O O . SER A 1 172 ? -8.180 13.511 -0.375 1.00 88.69 172 SER A O 1
ATOM 1369 N N . LEU A 1 173 ? -7.744 11.313 -0.543 1.00 87.12 173 LEU A N 1
ATOM 1370 C CA . LEU A 1 173 ? -8.431 10.904 0.685 1.00 87.12 173 LEU A CA 1
ATOM 1371 C C . LEU A 1 173 ? -7.494 10.808 1.895 1.00 87.12 173 LEU A C 1
ATOM 1373 O O . LEU A 1 173 ? -7.996 10.621 3.008 1.00 87.12 173 LEU A O 1
ATOM 1377 N N . ALA A 1 174 ? -6.183 10.813 1.656 1.00 78.94 174 ALA A N 1
ATOM 1378 C CA . ALA A 1 174 ? -5.128 10.687 2.654 1.00 78.94 174 ALA A CA 1
ATOM 1379 C C . ALA A 1 174 ? -4.597 12.066 3.043 1.00 78.94 174 ALA A C 1
ATOM 1381 O O . ALA A 1 174 ? -4.308 12.225 4.248 1.00 78.94 174 ALA A O 1
#